Protein AF-A0A6J4QXM6-F1 (afdb_monomer)

Secondary structure (DSSP, 8-state):
--PPP-HHHHHHHHHHHHHHHHHHHHHHHHHHHHHHHH---HHHHHHHHHHHHHHHHHHHHHHHHHHHHS--TTHHHHHHHH-

Nearest PDB s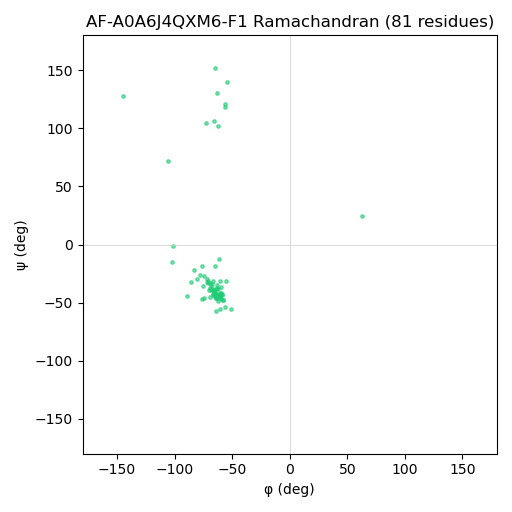tructures (foldseek):
  6o35-assembly1_A  TM=5.315E-01  e=3.373E+00  synthetic construct
  6o35-assembly1_B-2  TM=5.178E-01  e=4.102E+00  synthetic construct
  6o35-assembly1_C-2  TM=5.055E-01  e=6.908E+00  synthetic construct
  7xmd-assembly1_D  TM=4.024E-01  e=4.102E+00  Escherichia coli

Foldseek 3Di:
DPPPDDPVVVVLVVVLVVVVVVVLVVLVVCLVVCCVVVVDDPVNSVVSNVVVVVVCVVCCCVVVVVCVVDVPVVVSVVVVVVD

InterPro domains:
  IPR036259 MFS transporter superfamily [G3DSA:1.20.1250.20] (2-83)
  IPR036259 MFS transporter superfamily [SSF103473] (4-82)

Organism: NCBI:txid349277

Solvent-accessible surface area (backbone atoms only — not comparable to full-atom values): 4849 Å² total; per-residue (Å²): 131,86,76,73,83,56,66,66,64,47,51,54,50,52,51,52,50,51,54,52,52,49,52,57,50,47,54,63,63,44,41,64,52,42,31,68,78,68,66,42,49,72,66,57,48,51,49,52,54,49,50,55,50,51,51,47,66,51,49,50,57,53,54,47,53,53,45,72,78,39,89,54,78,67,54,58,63,49,50,68,72,76,105

Sequence (83 aa):
MRKGVDKRAMAVLSAGHLFTDVNQGAVAALIPFLIVERGLSLAAAGTLVLAATLSSSIVQPIFGYFSDNRPLPALMPLGVLLG

Structure (mmCIF, N/CA/C/O backbone):
data_AF-A0A6J4QXM6-F1
#
_entry.id   AF-A0A6J4QXM6-F1
#
loop_
_atom_site.group_PDB
_atom_site.id
_atom_site.type_symbol
_atom_site.label_atom_id
_atom_site.label_alt_id
_atom_site.label_comp_id
_atom_site.label_asym_id
_atom_site.label_entity_id
_atom_site.label_seq_id
_atom_site.pdbx_PDB_ins_code
_atom_site.Cartn_x
_atom_site.Cartn_y
_atom_site.Cartn_z
_atom_site.occupancy
_atom_site.B_iso_or_equiv
_atom_site.auth_seq_id
_atom_site.auth_comp_id
_atom_site.auth_asym_id
_atom_site.auth_atom_id
_atom_site.pdbx_PDB_model_num
ATOM 1 N N . MET A 1 1 ? 30.271 1.016 -19.754 1.00 38.97 1 MET A N 1
ATOM 2 C CA . MET A 1 1 ? 29.361 1.847 -20.576 1.00 38.97 1 MET A CA 1
ATOM 3 C C . MET A 1 1 ? 28.048 1.994 -19.815 1.00 38.97 1 MET A C 1
ATOM 5 O O . MET A 1 1 ? 27.386 0.990 -19.586 1.00 38.97 1 MET A O 1
ATOM 9 N N . ARG A 1 2 ? 27.717 3.195 -19.323 1.00 49.22 2 ARG A N 1
ATOM 10 C CA . ARG A 1 2 ? 26.459 3.466 -18.599 1.00 49.22 2 ARG A CA 1
ATOM 11 C C . ARG A 1 2 ? 25.311 3.284 -19.602 1.00 49.22 2 ARG A C 1
ATOM 13 O O . ARG A 1 2 ? 25.176 4.107 -20.503 1.00 49.22 2 ARG A O 1
ATOM 20 N N . LYS A 1 3 ? 24.544 2.189 -19.510 1.00 55.25 3 LYS A N 1
ATOM 21 C CA . LYS A 1 3 ? 23.287 2.053 -20.264 1.00 55.25 3 LYS A CA 1
ATOM 22 C C . LYS A 1 3 ? 22.420 3.252 -19.875 1.00 55.25 3 LYS A C 1
ATOM 24 O O . LYS A 1 3 ? 22.168 3.453 -18.689 1.00 55.25 3 LYS A O 1
ATOM 29 N N . GLY A 1 4 ? 22.074 4.093 -20.848 1.00 63.38 4 GLY A N 1
ATOM 30 C CA . GLY A 1 4 ? 21.192 5.235 -20.620 1.00 63.38 4 GLY A CA 1
ATOM 31 C C . GLY A 1 4 ? 19.893 4.759 -19.976 1.00 63.38 4 GLY A C 1
ATOM 32 O O . GLY A 1 4 ? 19.398 3.686 -20.312 1.00 63.38 4 GLY A O 1
ATOM 33 N N . VAL A 1 5 ? 19.386 5.530 -19.016 1.00 69.50 5 VAL A N 1
ATOM 34 C CA . VAL A 1 5 ? 18.151 5.214 -18.292 1.00 69.50 5 VAL A CA 1
ATOM 35 C C . VAL A 1 5 ? 17.009 5.035 -19.297 1.00 69.50 5 VAL A C 1
ATOM 37 O O . VAL A 1 5 ? 16.699 5.956 -20.057 1.00 69.50 5 VAL A O 1
ATOM 40 N N . ASP A 1 6 ? 16.388 3.854 -19.309 1.00 81.88 6 ASP A N 1
ATOM 41 C CA . ASP A 1 6 ? 15.221 3.578 -20.145 1.00 81.88 6 ASP A CA 1
ATOM 42 C C . ASP A 1 6 ? 14.003 4.308 -19.564 1.00 81.88 6 ASP A C 1
ATOM 44 O O . ASP A 1 6 ? 13.433 3.918 -18.543 1.00 81.88 6 ASP A O 1
ATOM 48 N N . LYS A 1 7 ? 13.613 5.404 -20.223 1.00 83.12 7 LYS A N 1
ATOM 49 C CA . LYS A 1 7 ? 12.507 6.268 -19.791 1.00 83.12 7 LYS A CA 1
ATOM 50 C C . LYS A 1 7 ? 11.168 5.529 -19.731 1.00 83.12 7 LYS A C 1
ATOM 52 O O . LYS A 1 7 ? 10.337 5.881 -18.900 1.00 83.12 7 LYS A O 1
ATOM 57 N N 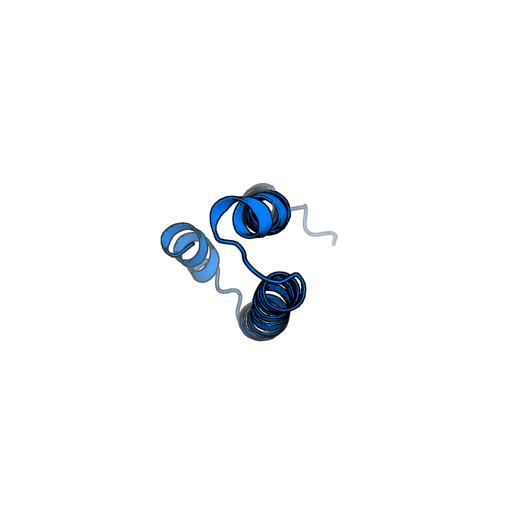. ARG A 1 8 ? 10.946 4.525 -20.591 1.00 77.88 8 ARG A N 1
ATOM 58 C CA . ARG A 1 8 ? 9.699 3.742 -20.595 1.00 77.88 8 ARG A CA 1
ATOM 59 C C . ARG A 1 8 ? 9.675 2.795 -19.408 1.00 77.88 8 ARG A C 1
ATOM 61 O O . ARG A 1 8 ? 8.687 2.771 -18.686 1.00 77.88 8 ARG A O 1
ATOM 68 N N . ALA A 1 9 ? 10.776 2.085 -19.165 1.00 77.25 9 ALA A N 1
ATOM 69 C CA . ALA A 1 9 ? 10.894 1.215 -17.998 1.00 77.25 9 ALA A CA 1
ATOM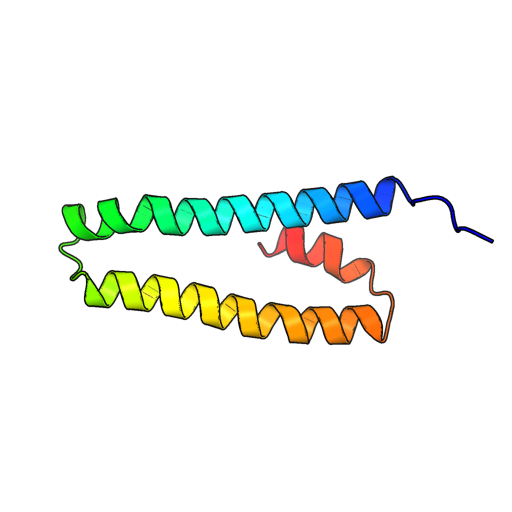 70 C C . ALA A 1 9 ? 10.730 2.002 -16.685 1.00 77.25 9 ALA A C 1
ATOM 72 O O . ALA A 1 9 ? 10.013 1.560 -15.791 1.00 77.25 9 ALA A O 1
ATOM 73 N N . MET A 1 10 ? 11.319 3.200 -16.597 1.00 80.00 10 MET A N 1
ATOM 74 C CA . MET A 1 10 ? 11.146 4.086 -15.441 1.00 80.00 10 MET A CA 1
ATOM 75 C C . MET A 1 10 ? 9.713 4.580 -15.276 1.00 80.00 10 MET A C 1
ATOM 77 O O . MET A 1 10 ? 9.209 4.560 -14.162 1.00 80.00 10 MET A O 1
ATOM 81 N N . ALA A 1 11 ? 9.029 4.963 -16.357 1.00 82.56 11 ALA A N 1
ATOM 82 C CA . ALA A 1 11 ? 7.636 5.397 -16.273 1.00 82.56 11 ALA A CA 1
ATOM 83 C C . ALA A 1 11 ? 6.718 4.292 -15.728 1.00 82.56 11 ALA A C 1
ATOM 85 O O . ALA A 1 11 ? 5.885 4.560 -14.865 1.00 82.56 11 ALA A O 1
ATOM 86 N N . VAL A 1 12 ? 6.894 3.048 -16.185 1.00 79.31 12 VAL A N 1
ATOM 87 C CA . VAL A 1 12 ? 6.084 1.922 -15.698 1.00 79.31 12 VAL A CA 1
ATOM 88 C C . VAL A 1 12 ? 6.447 1.569 -14.251 1.00 79.31 12 VAL A C 1
ATOM 90 O O . VAL A 1 12 ? 5.551 1.315 -13.452 1.00 79.31 12 VAL A O 1
ATOM 93 N N . LEU A 1 13 ? 7.732 1.617 -13.877 1.00 79.69 13 LEU A N 1
ATOM 94 C CA . LEU A 1 13 ? 8.161 1.386 -12.493 1.00 79.69 13 LEU A CA 1
ATOM 95 C C . LEU A 1 13 ? 7.586 2.445 -11.542 1.00 79.69 13 LEU A C 1
ATOM 97 O O . LEU A 1 13 ? 7.046 2.103 -10.495 1.00 79.69 13 LEU A O 1
ATOM 101 N N . SER A 1 14 ? 7.659 3.722 -11.921 1.00 79.81 14 SER A N 1
ATOM 102 C CA . SER A 1 14 ? 7.091 4.828 -11.148 1.00 79.81 14 SER A CA 1
ATOM 103 C C . SER A 1 14 ? 5.567 4.745 -11.047 1.00 79.81 14 SER A C 1
ATOM 105 O O . SER A 1 14 ? 5.026 5.034 -9.986 1.00 79.81 14 SER A O 1
ATOM 107 N N . ALA A 1 15 ? 4.873 4.324 -12.109 1.00 81.50 15 ALA A N 1
ATOM 108 C CA . ALA A 1 15 ? 3.425 4.118 -12.077 1.00 81.50 15 ALA A CA 1
ATOM 109 C C . ALA A 1 15 ? 3.027 2.959 -11.146 1.00 81.50 15 ALA A C 1
ATOM 111 O O . ALA A 1 15 ? 2.096 3.104 -10.357 1.00 81.50 15 ALA A O 1
ATOM 112 N N . GLY A 1 16 ? 3.762 1.842 -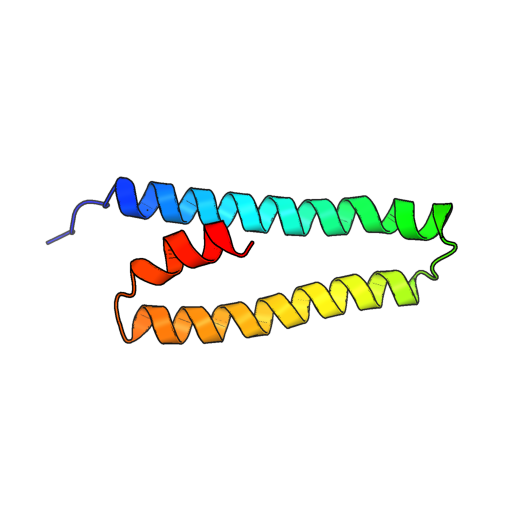11.191 1.00 78.88 16 GLY A N 1
ATOM 113 C CA . GLY A 1 16 ? 3.572 0.727 -10.261 1.00 78.88 16 GLY A CA 1
ATOM 114 C C . GLY A 1 16 ? 3.802 1.145 -8.808 1.00 78.88 16 GLY A C 1
ATOM 115 O O . GLY A 1 16 ? 2.968 0.863 -7.953 1.00 78.88 16 GLY A O 1
ATOM 116 N N . HIS A 1 17 ? 4.876 1.896 -8.547 1.00 81.31 17 HIS A N 1
ATOM 117 C CA . HIS A 1 17 ? 5.160 2.446 -7.219 1.00 81.31 17 HIS A CA 1
ATOM 118 C C . HIS A 1 17 ? 4.062 3.386 -6.719 1.00 81.31 17 HIS A C 1
ATOM 120 O O . HIS A 1 17 ? 3.614 3.268 -5.582 1.00 81.31 17 HIS A O 1
ATOM 126 N N . LEU A 1 18 ? 3.583 4.286 -7.579 1.00 83.31 18 LEU A N 1
ATOM 127 C CA . LEU A 1 18 ? 2.497 5.196 -7.231 1.00 83.31 18 LEU A CA 1
ATOM 128 C C . LEU A 1 18 ? 1.240 4.420 -6.817 1.00 83.31 18 LEU A C 1
ATOM 130 O O . LEU A 1 18 ? 0.594 4.768 -5.833 1.00 83.31 18 LEU A O 1
ATOM 134 N N . PHE A 1 19 ? 0.903 3.356 -7.546 1.00 80.94 19 PHE A N 1
ATOM 135 C CA . PHE A 1 19 ? -0.264 2.536 -7.239 1.00 80.94 19 PHE A CA 1
ATOM 136 C C . PHE A 1 19 ? -0.143 1.830 -5.884 1.00 80.94 19 PHE A C 1
ATOM 138 O O . PHE A 1 19 ? -1.100 1.817 -5.103 1.00 80.94 19 PHE A O 1
ATOM 145 N N . THR A 1 20 ? 1.034 1.278 -5.574 1.00 80.19 20 THR A N 1
ATOM 146 C CA . THR A 1 20 ? 1.275 0.650 -4.269 1.00 80.19 20 THR A CA 1
ATOM 147 C C . THR A 1 20 ? 1.230 1.665 -3.133 1.00 80.19 20 THR A C 1
ATOM 149 O O . THR A 1 20 ? 0.619 1.383 -2.103 1.00 80.19 20 THR A O 1
ATOM 152 N N . ASP A 1 21 ? 1.784 2.861 -3.336 1.00 82.25 21 ASP A N 1
ATOM 153 C CA . ASP A 1 21 ? 1.794 3.926 -2.328 1.00 82.25 21 ASP A CA 1
ATOM 154 C C . ASP A 1 21 ? 0.375 4.431 -2.038 1.00 82.25 21 ASP A C 1
ATOM 156 O O . ASP A 1 21 ? -0.001 4.628 -0.879 1.00 82.25 21 ASP A O 1
ATOM 160 N N . VAL A 1 22 ? -0.452 4.575 -3.080 1.00 84.25 22 VAL A N 1
ATOM 161 C CA . VAL A 1 22 ? -1.867 4.942 -2.935 1.00 84.25 22 VAL A CA 1
ATOM 162 C C . VAL A 1 22 ? -2.636 3.863 -2.176 1.00 84.25 22 VAL A C 1
ATOM 164 O O . VAL A 1 22 ? -3.380 4.200 -1.258 1.00 84.25 22 VAL A O 1
ATOM 167 N N . ASN A 1 23 ? -2.443 2.580 -2.497 1.00 80.62 23 ASN A N 1
ATOM 168 C CA . ASN A 1 23 ? -3.093 1.485 -1.770 1.00 80.62 23 ASN A CA 1
ATOM 169 C C . ASN A 1 23 ? -2.689 1.464 -0.289 1.00 80.62 23 ASN A C 1
ATOM 171 O O . ASN A 1 23 ? -3.542 1.362 0.595 1.00 80.62 23 ASN A O 1
ATOM 175 N N . GLN A 1 24 ? -1.396 1.615 -0.001 1.00 76.19 24 GLN A N 1
ATOM 176 C CA . GLN A 1 24 ? -0.881 1.597 1.366 1.00 76.19 24 GLN A CA 1
ATOM 177 C C . GLN A 1 24 ? -1.376 2.811 2.176 1.00 76.19 24 GLN A C 1
ATOM 179 O O . GLN A 1 24 ? -1.756 2.667 3.341 1.00 76.19 24 GLN A O 1
ATOM 184 N N . GLY A 1 25 ? -1.464 3.985 1.544 1.00 80.81 25 GLY A N 1
ATOM 185 C CA . GLY A 1 25 ? -2.061 5.185 2.133 1.00 80.81 25 GLY A CA 1
ATOM 186 C C . GLY A 1 25 ? -3.576 5.075 2.335 1.00 80.81 25 GLY A C 1
ATOM 187 O O . GLY A 1 25 ? -4.090 5.487 3.376 1.00 80.81 25 GLY A O 1
ATOM 188 N N . ALA A 1 26 ? -4.294 4.470 1.387 1.00 82.75 26 ALA A N 1
ATOM 189 C CA . ALA A 1 26 ? -5.738 4.267 1.470 1.00 82.75 26 ALA A CA 1
ATOM 190 C C . ALA A 1 26 ? -6.115 3.321 2.617 1.00 82.75 26 ALA A C 1
ATOM 192 O O . ALA A 1 26 ? -7.029 3.626 3.382 1.00 82.75 26 ALA A O 1
ATOM 193 N N . VAL A 1 27 ? -5.378 2.217 2.797 1.00 80.06 27 VAL A N 1
ATOM 194 C CA . VAL A 1 27 ? -5.570 1.311 3.943 1.00 80.06 27 VAL A CA 1
ATOM 195 C C . VAL A 1 27 ? -5.390 2.071 5.258 1.00 80.06 27 VAL A C 1
ATOM 197 O O . VAL A 1 27 ? -6.256 1.987 6.128 1.00 80.06 27 VAL A O 1
ATOM 200 N N . ALA A 1 28 ? -4.324 2.866 5.396 1.00 79.69 28 ALA A N 1
ATOM 201 C CA . ALA A 1 28 ? -4.083 3.660 6.602 1.00 79.69 28 ALA A CA 1
ATOM 202 C C . ALA A 1 28 ? -5.193 4.697 6.867 1.00 79.69 28 ALA A C 1
ATOM 204 O O . ALA A 1 28 ? -5.595 4.881 8.016 1.00 79.69 28 ALA A O 1
ATOM 205 N N . ALA A 1 29 ? -5.725 5.333 5.820 1.00 82.12 29 ALA A N 1
ATOM 206 C CA . ALA A 1 29 ? -6.818 6.301 5.927 1.00 82.12 29 ALA A CA 1
ATOM 207 C C . ALA A 1 29 ? -8.171 5.651 6.278 1.00 82.12 29 ALA A C 1
ATOM 209 O O . ALA A 1 29 ? -8.985 6.258 6.975 1.00 82.12 29 ALA A O 1
ATOM 210 N N . LEU A 1 30 ? -8.409 4.412 5.836 1.00 80.38 30 LEU A N 1
ATOM 211 C CA . LEU A 1 30 ? -9.648 3.672 6.100 1.00 80.38 30 LEU A CA 1
ATOM 212 C C . LEU A 1 30 ? -9.707 3.075 7.513 1.00 80.38 30 LEU A C 1
ATOM 214 O O . LEU A 1 30 ? -10.799 2.892 8.045 1.00 80.38 30 LEU A O 1
ATOM 218 N N . ILE A 1 31 ? -8.565 2.796 8.145 1.00 80.38 31 ILE A N 1
ATOM 219 C CA . ILE A 1 31 ? -8.479 2.246 9.510 1.00 80.38 31 ILE A CA 1
ATOM 220 C C . ILE A 1 31 ? -9.309 3.043 10.541 1.00 80.38 31 ILE A C 1
ATOM 222 O O . ILE A 1 31 ? -10.152 2.432 11.200 1.00 80.38 31 ILE A O 1
ATOM 226 N N . PRO A 1 32 ? -9.132 4.371 10.711 1.00 74.81 32 PRO A N 1
ATOM 227 C CA . PRO A 1 32 ? -9.909 5.134 11.690 1.00 74.81 32 PRO A CA 1
ATOM 228 C C . PRO A 1 32 ? -11.410 5.147 11.371 1.00 74.81 32 PRO A C 1
ATOM 230 O O . PRO A 1 32 ? -12.226 5.073 12.285 1.00 74.81 32 PRO A O 1
ATOM 233 N N . PHE A 1 33 ? -11.785 5.160 10.090 1.00 77.31 33 PHE A N 1
ATOM 234 C CA . PHE A 1 33 ? -13.184 5.090 9.663 1.00 77.31 33 PHE A CA 1
ATOM 235 C C . PHE A 1 33 ? -13.818 3.733 10.002 1.00 77.31 33 PHE A C 1
ATOM 237 O O . PHE A 1 33 ? -14.914 3.669 10.551 1.00 77.31 33 PHE A O 1
ATOM 244 N N . LEU A 1 34 ? -13.089 2.641 9.768 1.00 74.06 34 LEU A N 1
ATOM 245 C CA . LEU A 1 34 ? -13.489 1.282 10.129 1.00 74.06 34 LEU A CA 1
ATOM 246 C C . LEU A 1 34 ? -13.632 1.096 11.651 1.00 74.06 34 LEU A C 1
ATOM 248 O O . LEU A 1 34 ? -14.558 0.423 12.101 1.00 74.06 34 LEU A O 1
ATOM 252 N N . ILE A 1 35 ? -12.765 1.715 12.454 1.00 75.75 35 ILE A N 1
ATOM 253 C CA . ILE A 1 35 ? -12.875 1.702 13.923 1.00 75.75 35 ILE A CA 1
ATOM 254 C C . ILE A 1 35 ? -14.153 2.422 14.379 1.00 75.75 35 ILE A C 1
ATOM 256 O O . ILE A 1 35 ? -14.887 1.889 15.210 1.00 75.75 35 ILE A O 1
ATOM 260 N N . VAL A 1 36 ? -14.441 3.601 13.817 1.00 74.50 36 VAL A N 1
ATOM 261 C CA . VAL A 1 36 ? -15.572 4.446 14.237 1.00 74.50 36 VAL A CA 1
ATOM 262 C C . VAL A 1 36 ? -16.919 3.928 13.718 1.00 74.50 36 VAL A C 1
ATOM 264 O O . VAL A 1 36 ? -17.861 3.831 14.499 1.00 74.50 36 VAL A O 1
ATOM 267 N N . GLU A 1 37 ? -17.032 3.563 12.437 1.00 71.94 37 GLU A N 1
ATOM 268 C CA . GLU A 1 37 ? -18.315 3.154 11.838 1.00 71.94 37 GLU A CA 1
ATOM 269 C C . GLU A 1 37 ? -18.661 1.674 12.028 1.00 71.94 37 GLU A C 1
ATOM 271 O O . GLU A 1 37 ? -19.838 1.322 12.103 1.00 71.94 37 GLU A O 1
ATOM 276 N N . ARG A 1 38 ? -17.665 0.780 12.077 1.00 69.25 38 ARG A N 1
ATOM 277 C CA . ARG A 1 38 ? -17.897 -0.668 12.253 1.00 69.25 38 ARG A CA 1
ATOM 278 C C . ARG A 1 38 ? -17.648 -1.146 13.683 1.00 69.25 38 ARG A C 1
ATOM 280 O O . ARG A 1 38 ? -17.819 -2.334 13.946 1.00 69.25 38 ARG A O 1
ATOM 287 N N . GLY A 1 39 ? -17.236 -0.257 14.591 1.00 72.69 39 GLY A N 1
ATOM 288 C CA . GLY A 1 39 ? -16.888 -0.609 15.970 1.00 72.69 39 GLY A CA 1
ATOM 289 C C . GLY A 1 39 ? -15.690 -1.559 16.062 1.00 72.69 39 GLY A C 1
ATOM 290 O O . GLY A 1 39 ? -15.584 -2.329 17.019 1.00 72.69 39 GLY A O 1
ATOM 291 N N . LEU A 1 40 ? -14.814 -1.564 15.050 1.00 73.31 40 LEU A N 1
ATOM 292 C CA . LEU A 1 40 ? -13.644 -2.436 15.034 1.00 73.31 40 LEU A CA 1
ATOM 293 C C . LEU A 1 40 ? -12.712 -2.069 16.188 1.00 73.31 40 LEU A C 1
ATOM 295 O O . LEU A 1 40 ? -12.350 -0.909 16.376 1.00 73.31 40 LEU A O 1
ATOM 299 N N . SER A 1 41 ? -12.294 -3.076 16.955 1.00 76.44 41 SER A N 1
AT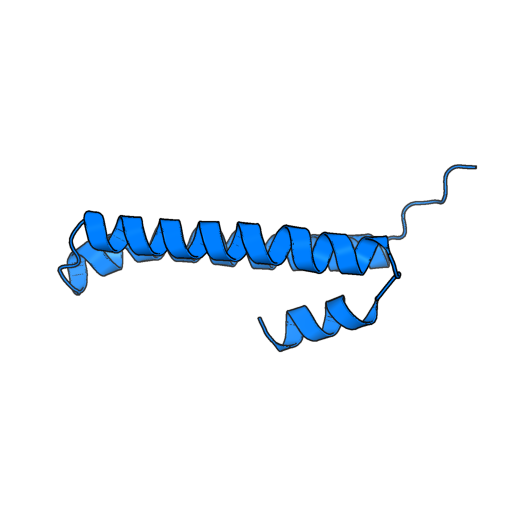OM 300 C CA . SER A 1 41 ? -11.297 -2.864 17.998 1.00 76.44 41 SER A CA 1
ATOM 301 C C . SER A 1 41 ? -9.963 -2.450 17.374 1.00 76.44 41 SER A C 1
ATOM 303 O O . SER A 1 41 ? -9.619 -2.853 16.259 1.00 76.44 41 SER A O 1
ATOM 305 N N . LEU A 1 42 ? -9.167 -1.685 18.124 1.00 75.12 4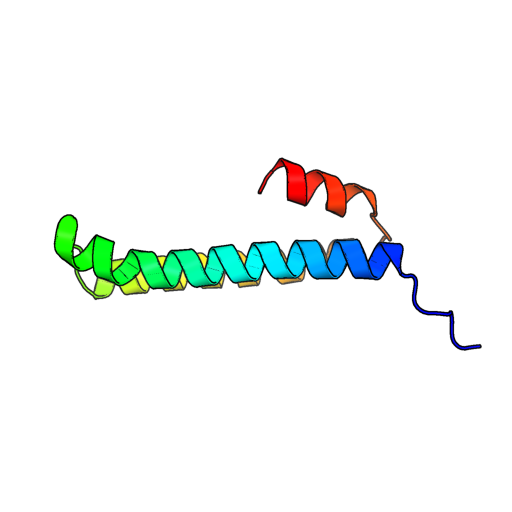2 LEU A N 1
ATOM 306 C CA . LEU A 1 42 ? -7.825 -1.279 17.698 1.00 75.12 42 LEU A CA 1
ATOM 307 C C . LEU A 1 42 ? -6.948 -2.493 17.331 1.00 75.12 42 LEU A C 1
ATOM 309 O O . LEU A 1 42 ? -6.125 -2.416 16.422 1.00 75.12 42 LEU A O 1
ATOM 313 N N . ALA A 1 43 ? -7.178 -3.636 17.987 1.00 79.94 43 ALA A N 1
ATOM 314 C CA . ALA A 1 43 ? -6.524 -4.897 17.662 1.00 79.94 43 ALA A CA 1
ATOM 315 C C . ALA A 1 43 ? -6.898 -5.403 16.258 1.00 79.94 43 ALA A C 1
ATOM 317 O O . ALA A 1 43 ? -6.011 -5.768 15.490 1.00 79.94 43 ALA A O 1
ATOM 318 N N . ALA A 1 44 ? -8.180 -5.382 15.880 1.00 76.88 44 ALA A N 1
ATOM 319 C CA . ALA A 1 44 ? -8.621 -5.817 14.553 1.00 76.88 44 ALA A CA 1
ATOM 320 C C . ALA A 1 44 ? -8.065 -4.912 13.439 1.00 76.88 44 ALA A C 1
ATOM 322 O O . ALA A 1 44 ? -7.553 -5.407 12.435 1.00 76.88 44 ALA A O 1
ATOM 323 N N . ALA A 1 45 ? -8.066 -3.595 13.662 1.00 79.00 45 ALA A N 1
ATOM 324 C CA . ALA A 1 45 ? -7.398 -2.635 12.786 1.00 79.00 45 ALA A CA 1
ATOM 325 C C . ALA A 1 45 ? -5.892 -2.923 12.650 1.00 79.00 45 ALA A C 1
ATOM 327 O O . ALA A 1 45 ? -5.375 -3.012 11.537 1.00 79.00 45 ALA A O 1
ATOM 328 N N . GLY A 1 46 ? -5.193 -3.150 13.766 1.00 79.31 46 GLY A N 1
ATOM 329 C CA . GLY A 1 46 ? -3.779 -3.530 13.754 1.00 79.31 46 GLY A CA 1
ATOM 330 C C . GLY A 1 46 ? -3.519 -4.836 12.997 1.00 79.31 46 GLY A C 1
ATOM 331 O O . GLY A 1 46 ? -2.535 -4.940 12.269 1.00 79.31 46 GLY A O 1
ATOM 332 N N . THR A 1 47 ? -4.433 -5.804 13.091 1.00 82.69 47 THR A N 1
ATOM 333 C CA . THR A 1 47 ? -4.324 -7.087 12.379 1.00 82.69 47 THR A CA 1
ATOM 334 C C . THR A 1 47 ? -4.490 -6.911 10.866 1.00 82.69 47 THR A C 1
ATOM 336 O O . THR A 1 47 ? -3.796 -7.573 10.100 1.00 82.69 47 THR A O 1
ATOM 339 N N . LEU A 1 48 ? -5.349 -5.987 10.418 1.00 82.25 48 LEU A N 1
ATOM 340 C CA . LEU A 1 48 ? -5.488 -5.641 8.997 1.00 82.25 48 LEU A CA 1
ATOM 341 C C . LEU A 1 48 ? -4.211 -5.007 8.437 1.00 82.25 48 LEU A C 1
ATOM 343 O O . LEU A 1 48 ? -3.749 -5.409 7.370 1.00 82.25 48 LEU A O 1
ATOM 347 N N . VAL A 1 49 ? -3.604 -4.067 9.169 1.00 83.75 49 VAL A N 1
ATOM 348 C CA . VAL A 1 49 ? -2.315 -3.472 8.769 1.00 83.75 49 VAL A CA 1
ATOM 349 C C . VAL A 1 49 ? -1.217 -4.534 8.740 1.00 83.75 49 VAL A C 1
ATOM 351 O O . VAL A 1 49 ? -0.429 -4.585 7.793 1.00 83.75 49 VAL A O 1
ATOM 354 N N . LEU A 1 50 ? -1.179 -5.414 9.743 1.00 83.75 50 LEU A N 1
ATOM 355 C CA . LEU A 1 50 ? -0.228 -6.522 9.807 1.00 83.75 50 LEU A CA 1
ATOM 356 C C . LEU A 1 50 ? -0.385 -7.457 8.600 1.00 83.75 50 LEU A C 1
ATOM 358 O O . LEU A 1 50 ? 0.608 -7.785 7.955 1.00 83.75 50 LEU A O 1
ATOM 362 N N . ALA A 1 51 ? -1.618 -7.843 8.264 1.00 84.62 51 ALA A N 1
ATOM 363 C CA . ALA A 1 51 ? -1.918 -8.686 7.111 1.00 84.62 51 ALA A CA 1
ATOM 364 C C . ALA A 1 51 ? -1.504 -8.015 5.793 1.00 84.62 51 ALA A C 1
ATOM 366 O O . ALA A 1 51 ? -0.857 -8.654 4.965 1.00 84.62 51 ALA A O 1
ATOM 367 N N . ALA A 1 52 ? -1.799 -6.723 5.621 1.00 81.00 52 ALA A N 1
ATOM 368 C CA . ALA A 1 52 ? -1.370 -5.958 4.451 1.00 81.00 52 ALA A CA 1
ATOM 369 C C . ALA A 1 52 ? 0.164 -5.915 4.327 1.00 81.00 52 ALA A C 1
ATOM 371 O O . ALA A 1 52 ? 0.718 -6.110 3.244 1.00 81.00 52 ALA A O 1
ATOM 372 N N . THR A 1 53 ? 0.860 -5.731 5.451 1.00 81.56 53 THR A N 1
ATOM 373 C CA . THR A 1 53 ? 2.328 -5.664 5.490 1.00 81.56 53 THR A CA 1
ATOM 374 C C . THR A 1 53 ? 2.955 -7.026 5.195 1.00 81.56 53 THR A C 1
ATOM 376 O O . THR A 1 53 ? 3.854 -7.116 4.363 1.00 81.56 53 THR A O 1
ATOM 379 N N . LEU A 1 54 ? 2.441 -8.102 5.800 1.00 82.94 54 LEU A N 1
ATOM 380 C CA . LEU A 1 54 ? 2.870 -9.479 5.531 1.00 82.94 54 LEU A CA 1
ATOM 381 C C . LEU A 1 54 ? 2.627 -9.877 4.075 1.00 82.94 54 LEU A C 1
ATOM 383 O O . LEU A 1 54 ? 3.510 -10.453 3.445 1.00 82.94 54 LEU A O 1
ATOM 387 N N . SER A 1 55 ? 1.463 -9.529 3.524 1.00 81.88 55 SER A N 1
ATOM 388 C CA . SER A 1 55 ? 1.155 -9.771 2.115 1.00 81.88 55 SER A CA 1
ATOM 389 C C . SER A 1 55 ? 2.170 -9.068 1.211 1.00 81.88 55 SER A C 1
ATOM 391 O O . SER A 1 55 ? 2.692 -9.685 0.284 1.00 81.88 55 SER A O 1
ATOM 393 N N . SER A 1 56 ? 2.529 -7.817 1.519 1.00 77.50 56 SER A N 1
ATOM 394 C CA . SER A 1 56 ? 3.564 -7.079 0.783 1.00 77.50 56 SER A CA 1
ATOM 395 C C . SER A 1 56 ? 4.947 -7.734 0.914 1.00 77.50 56 SER A C 1
ATOM 397 O O . SER A 1 56 ? 5.611 -7.971 -0.093 1.00 77.50 56 SER A O 1
ATOM 399 N N . SER A 1 57 ? 5.346 -8.145 2.123 1.00 79.25 57 SER A N 1
ATOM 400 C CA . SER A 1 57 ? 6.619 -8.841 2.369 1.00 79.25 57 SER A CA 1
ATOM 401 C C . SER A 1 57 ? 6.724 -10.221 1.720 1.00 79.25 57 SER A C 1
ATOM 403 O O . SER A 1 57 ? 7.835 -10.721 1.579 1.00 79.25 57 SER A O 1
ATOM 405 N N . ILE A 1 58 ? 5.613 -10.845 1.323 1.00 78.75 58 ILE A N 1
ATOM 406 C CA . ILE A 1 58 ? 5.609 -12.095 0.549 1.00 78.75 58 ILE A CA 1
ATOM 407 C C . ILE A 1 58 ? 5.647 -11.795 -0.955 1.00 78.75 58 ILE A C 1
ATOM 409 O O . ILE A 1 58 ? 6.425 -12.402 -1.692 1.00 78.75 58 ILE A O 1
ATOM 413 N N . VAL A 1 59 ? 4.844 -10.833 -1.417 1.00 73.69 59 VAL A N 1
ATOM 414 C CA . VAL A 1 59 ? 4.774 -10.433 -2.832 1.00 73.69 59 VAL A CA 1
ATOM 415 C C . VAL A 1 59 ? 6.120 -9.874 -3.310 1.00 73.69 59 VAL A C 1
ATOM 417 O O . VAL A 1 59 ? 6.604 -10.263 -4.371 1.00 73.69 59 VAL A O 1
ATOM 420 N N . GLN A 1 60 ? 6.778 -9.030 -2.515 1.00 71.81 60 GLN A N 1
ATOM 421 C CA . GLN A 1 60 ? 8.057 -8.401 -2.865 1.00 71.81 60 GLN A CA 1
ATOM 422 C C . GLN A 1 60 ? 9.187 -9.397 -3.217 1.00 71.81 60 GLN A C 1
ATOM 424 O O . GLN A 1 60 ? 9.749 -9.266 -4.303 1.00 71.81 60 GLN A O 1
ATOM 429 N N . PRO A 1 61 ? 9.540 -10.405 -2.392 1.00 72.19 61 PRO A N 1
ATOM 430 C CA . PRO A 1 61 ? 10.591 -11.371 -2.718 1.00 72.19 61 PRO A CA 1
ATOM 431 C C . PRO A 1 61 ? 10.187 -12.356 -3.815 1.00 72.19 61 PRO A C 1
ATOM 433 O O . PRO A 1 61 ? 11.046 -12.753 -4.596 1.00 72.19 61 PRO A O 1
ATOM 436 N N . ILE A 1 62 ? 8.906 -12.730 -3.918 1.00 71.31 62 ILE A N 1
ATOM 437 C CA . ILE A 1 62 ? 8.434 -13.616 -4.990 1.00 71.31 62 ILE A CA 1
ATOM 438 C C . ILE A 1 62 ? 8.614 -12.917 -6.339 1.00 71.31 62 ILE A C 1
ATOM 440 O O . ILE A 1 62 ? 9.341 -13.410 -7.201 1.00 71.31 62 ILE A O 1
ATOM 444 N N . PHE A 1 63 ? 8.019 -11.737 -6.516 1.00 68.38 63 PHE A N 1
ATOM 445 C CA . PHE A 1 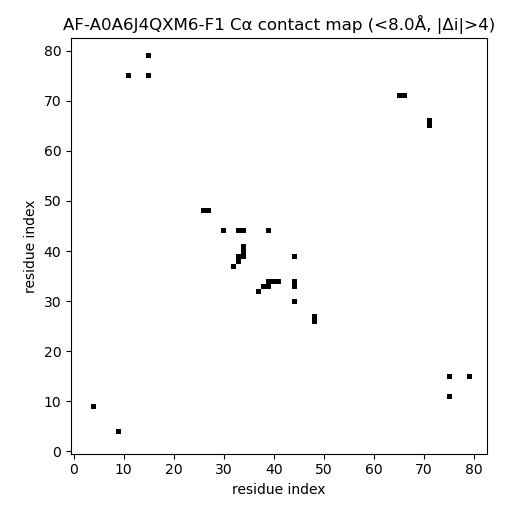63 ? 8.134 -10.998 -7.773 1.00 68.38 63 PHE A CA 1
ATOM 446 C C . PHE A 1 63 ? 9.554 -10.464 -8.005 1.00 68.38 63 PHE A C 1
ATOM 448 O O . PHE A 1 63 ? 10.006 -10.463 -9.148 1.00 68.38 63 PHE A O 1
ATOM 455 N N . GLY A 1 64 ? 10.285 -10.092 -6.950 1.00 68.12 64 GLY A N 1
ATOM 456 C CA . GLY A 1 64 ? 11.692 -9.694 -7.030 1.00 68.12 64 GLY A CA 1
ATOM 457 C C . GLY A 1 64 ? 12.588 -10.823 -7.541 1.00 68.12 64 GLY A C 1
ATOM 458 O O . GLY A 1 64 ? 13.326 -10.630 -8.502 1.00 68.12 64 GLY A O 1
ATOM 459 N N . TYR A 1 65 ? 12.453 -12.032 -6.987 1.00 66.06 65 TYR A N 1
ATOM 460 C CA . TYR A 1 65 ? 13.208 -13.205 -7.437 1.00 66.06 65 TYR A CA 1
ATOM 461 C C . TYR A 1 65 ? 12.856 -13.611 -8.876 1.00 66.06 65 TYR A C 1
ATOM 463 O O . TYR A 1 65 ? 13.744 -13.920 -9.675 1.00 66.06 65 TYR A O 1
ATOM 471 N N . PHE A 1 66 ? 11.567 -13.592 -9.234 1.00 61.72 66 PHE A N 1
ATOM 472 C CA . PHE A 1 66 ? 11.135 -13.898 -10.601 1.00 61.72 66 PHE A CA 1
ATOM 473 C C . PHE A 1 66 ? 11.607 -12.846 -11.614 1.00 61.72 66 PHE A C 1
ATOM 475 O O . PHE A 1 66 ? 12.021 -13.220 -12.712 1.00 61.72 66 PHE A O 1
ATOM 482 N N . SER A 1 67 ? 11.590 -11.561 -11.249 1.00 61.03 67 SER A N 1
ATOM 483 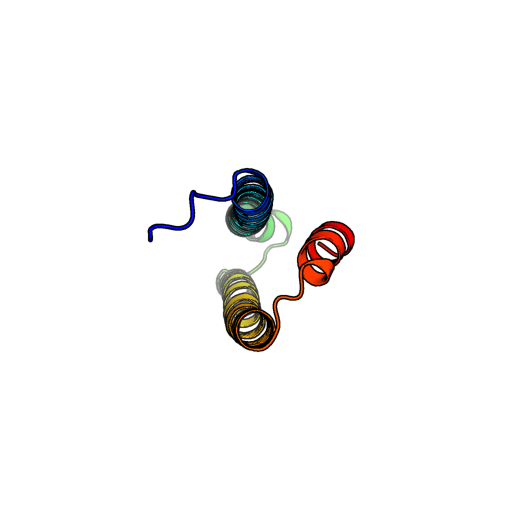C CA . SER A 1 67 ? 12.052 -10.462 -12.104 1.00 61.03 67 SER A CA 1
ATOM 484 C C . SER A 1 67 ? 13.575 -10.445 -12.286 1.00 61.03 67 SER A C 1
ATOM 486 O O . SER A 1 67 ? 14.043 -10.079 -13.365 1.00 61.03 67 SER A O 1
ATOM 488 N N . ASP A 1 68 ? 14.348 -10.850 -11.273 1.00 63.75 68 ASP A N 1
ATOM 489 C CA . ASP A 1 68 ? 15.816 -10.890 -11.349 1.00 63.75 68 ASP A CA 1
ATOM 490 C C . ASP A 1 68 ? 16.336 -12.074 -12.179 1.00 63.75 68 ASP A C 1
ATOM 492 O O . ASP A 1 68 ? 17.314 -11.933 -12.915 1.00 63.75 68 ASP A O 1
ATOM 496 N N . ASN A 1 69 ? 15.674 -13.237 -12.126 1.00 57.97 69 ASN A N 1
ATOM 497 C CA . ASN A 1 69 ? 16.115 -14.421 -12.875 1.00 57.97 69 ASN A CA 1
ATOM 498 C C . ASN A 1 69 ? 15.650 -14.447 -14.337 1.00 57.97 69 ASN A C 1
ATOM 500 O O . ASN A 1 69 ? 16.263 -15.133 -15.162 1.00 57.97 69 ASN A O 1
ATOM 504 N N . ARG A 1 70 ? 14.581 -13.723 -14.690 1.00 55.56 70 ARG A N 1
ATOM 505 C CA . ARG A 1 70 ? 14.169 -13.503 -16.083 1.00 55.56 70 ARG A CA 1
ATOM 506 C C . ARG A 1 70 ? 13.585 -12.100 -16.223 1.00 55.56 70 ARG A C 1
ATOM 508 O O . ARG A 1 70 ? 12.626 -11.803 -15.517 1.00 55.56 70 ARG A O 1
ATOM 515 N N . PRO A 1 71 ? 14.051 -11.268 -17.177 1.00 52.94 71 PRO A N 1
ATOM 516 C CA . PRO A 1 71 ? 13.345 -10.040 -17.505 1.00 52.94 71 PRO A CA 1
ATOM 517 C C . PRO A 1 71 ? 11.969 -10.452 -18.036 1.00 52.94 71 PRO A C 1
ATOM 519 O O . PRO A 1 71 ? 11.841 -10.929 -19.163 1.00 52.94 71 PRO A O 1
ATOM 522 N N . LEU A 1 72 ? 10.954 -10.335 -17.184 1.00 59.19 72 LEU A N 1
ATOM 523 C CA . LEU A 1 72 ? 9.561 -10.679 -17.449 1.00 59.19 72 LEU A CA 1
ATOM 524 C C . LEU A 1 72 ? 8.771 -9.372 -17.624 1.00 59.19 72 LEU A C 1
ATOM 526 O O . LEU A 1 72 ? 7.974 -9.009 -16.759 1.00 59.19 72 LEU A O 1
ATOM 530 N N . PRO A 1 73 ? 8.949 -8.641 -18.745 1.00 60.00 73 PRO A N 1
ATOM 531 C CA . PRO A 1 73 ? 8.219 -7.401 -19.012 1.00 60.00 73 PRO A CA 1
ATOM 532 C C . PRO A 1 73 ? 6.698 -7.609 -19.108 1.00 60.00 73 PRO A C 1
ATOM 534 O O . PRO A 1 73 ? 5.953 -6.639 -19.061 1.00 60.00 73 PRO A O 1
ATOM 537 N N . ALA A 1 74 ? 6.229 -8.860 -19.202 1.00 59.56 74 ALA A N 1
ATOM 538 C CA . ALA A 1 74 ? 4.815 -9.225 -19.182 1.00 59.56 74 ALA A CA 1
ATOM 539 C C . ALA A 1 74 ? 4.168 -9.175 -17.781 1.00 59.56 74 ALA A C 1
ATOM 541 O O . ALA A 1 74 ? 2.947 -9.079 -17.698 1.00 59.56 74 ALA A O 1
ATOM 542 N N . LEU A 1 75 ? 4.942 -9.192 -16.685 1.00 60.75 75 LEU A N 1
ATOM 543 C CA . LEU A 1 75 ? 4.386 -9.077 -15.325 1.00 60.75 75 LEU A CA 1
ATOM 544 C C . LEU A 1 75 ? 3.878 -7.662 -15.019 1.00 60.75 75 LEU A C 1
ATOM 546 O O . LEU A 1 75 ? 2.916 -7.505 -14.277 1.00 60.75 75 LEU A O 1
ATOM 550 N N . MET A 1 76 ? 4.479 -6.645 -15.639 1.00 61.75 76 MET A N 1
ATOM 551 C CA . MET A 1 76 ? 4.082 -5.242 -15.497 1.00 61.75 76 MET A CA 1
ATOM 552 C C . MET A 1 76 ? 2.637 -4.969 -15.957 1.00 61.75 76 MET A C 1
ATOM 554 O O . MET A 1 76 ? 1.852 -4.472 -15.152 1.00 61.75 76 MET A O 1
ATOM 558 N N . PRO A 1 77 ? 2.222 -5.306 -17.197 1.00 66.38 77 PRO A N 1
ATOM 559 C CA . PRO A 1 77 ? 0.835 -5.113 -17.613 1.00 66.38 77 PRO A CA 1
ATOM 560 C C . PRO A 1 77 ? -0.140 -6.025 -16.85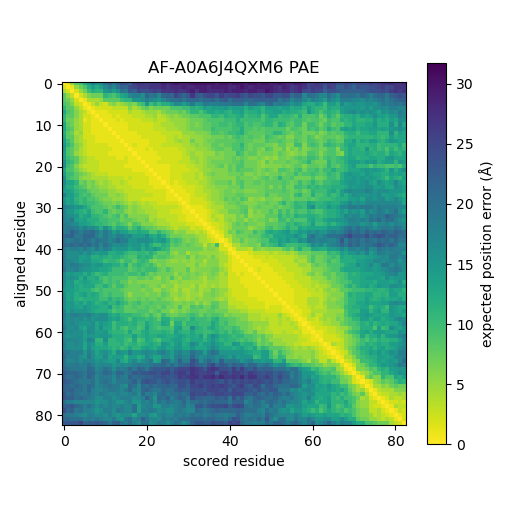8 1.00 66.38 77 PRO A C 1
ATOM 562 O O . PRO A 1 77 ? -1.266 -5.610 -16.607 1.00 66.38 77 PRO A O 1
ATOM 565 N N . LEU A 1 78 ? 0.275 -7.233 -16.453 1.00 69.56 78 LEU A N 1
ATOM 566 C CA . LEU A 1 78 ? -0.588 -8.145 -15.695 1.00 69.56 78 LEU A CA 1
ATOM 567 C C . LEU A 1 78 ? -0.857 -7.638 -14.268 1.00 69.56 78 LEU A C 1
ATOM 569 O O . LEU A 1 78 ? -1.974 -7.761 -13.780 1.00 69.56 78 LEU A O 1
ATOM 573 N N . GLY A 1 79 ? 0.146 -7.033 -13.624 1.00 63.47 79 GLY A N 1
ATOM 574 C CA . GLY A 1 79 ? 0.014 -6.429 -12.297 1.00 63.47 79 GLY A CA 1
ATOM 575 C C . GLY A 1 79 ? -0.886 -5.192 -12.281 1.00 63.47 79 GLY A C 1
ATOM 576 O O . GLY A 1 79 ? -1.619 -5.001 -11.322 1.00 63.47 79 GLY A O 1
ATOM 577 N N . VAL A 1 80 ? -0.896 -4.400 -13.359 1.00 67.44 80 VAL A N 1
ATOM 578 C CA . VAL A 1 80 ? -1.826 -3.264 -13.530 1.00 67.44 80 VAL A CA 1
ATOM 579 C C . VAL A 1 80 ? -3.254 -3.725 -13.854 1.00 67.44 80 VAL A C 1
ATOM 581 O O . VAL A 1 80 ? -4.205 -3.016 -13.561 1.00 67.44 80 VAL A O 1
ATOM 584 N N . LEU A 1 81 ? -3.419 -4.896 -14.478 1.00 66.19 81 LEU A N 1
ATOM 585 C CA . LEU A 1 81 ? -4.733 -5.470 -14.802 1.00 66.19 81 LEU A CA 1
ATOM 586 C C . LEU A 1 81 ? -5.401 -6.180 -13.618 1.00 66.19 81 LEU A C 1
ATOM 588 O O . LEU A 1 81 ? -6.624 -6.280 -13.593 1.00 66.19 81 LEU A O 1
ATOM 592 N N . LEU A 1 82 ? -4.604 -6.743 -12.706 1.00 61.59 82 LEU A N 1
ATOM 593 C CA . LEU A 1 82 ? -5.085 -7.531 -11.566 1.00 61.59 82 LEU A CA 1
ATOM 594 C C . LEU A 1 82 ? -5.078 -6.767 -10.232 1.00 61.59 82 LEU A C 1
ATOM 596 O O . LEU A 1 82 ? -5.670 -7.264 -9.274 1.00 61.59 82 LEU A O 1
ATOM 600 N N . GLY A 1 83 ? -4.387 -5.626 -10.158 1.00 51.28 83 GLY A N 1
ATOM 601 C CA . GLY A 1 83 ? -4.454 -4.677 -9.040 1.00 51.28 83 GLY A CA 1
ATOM 602 C C . GLY A 1 83 ? -5.603 -3.696 -9.206 1.00 51.28 83 GLY A C 1
ATOM 603 O O . GLY A 1 83 ? -6.175 -3.314 -8.163 1.00 51.28 83 GLY A O 1
#

pLDDT: mean 73.2, std 9.78, range [38.97, 84.62]

Mean predicted aligned error: 11.16 Å

Radius of gyration: 16.86 Å; Cα contacts (8 Å, |Δi|>4): 18; chains: 1; bounding box: 48×21×39 Å